Protein AF-A0A1E7YVI7-F1 (afdb_monomer_lite)

Structure (mmCIF, N/CA/C/O backbone):
data_AF-A0A1E7YVI7-F1
#
_entry.id   AF-A0A1E7YVI7-F1
#
loop_
_atom_site.group_PDB
_atom_site.id
_atom_site.type_symbol
_atom_site.label_atom_id
_atom_site.label_alt_id
_atom_site.label_comp_id
_atom_site.label_asym_id
_atom_site.label_entity_id
_atom_site.label_seq_id
_atom_site.pdbx_PDB_ins_code
_atom_site.Cartn_x
_atom_site.Cartn_y
_atom_site.Cartn_z
_atom_site.occupancy
_atom_site.B_iso_or_equiv
_atom_site.auth_seq_id
_atom_site.auth_comp_id
_atom_site.auth_asym_id
_atom_site.auth_atom_id
_atom_site.pdbx_PDB_model_num
ATOM 1 N N . MET A 1 1 ? -3.107 -11.768 -24.336 1.00 64.50 1 MET A N 1
ATOM 2 C CA . MET A 1 1 ? -2.352 -12.999 -24.014 1.00 64.50 1 MET A CA 1
ATOM 3 C C . MET A 1 1 ? -3.287 -14.171 -24.243 1.00 64.50 1 MET A C 1
ATOM 5 O O . MET A 1 1 ? -4.340 -14.156 -23.620 1.00 64.50 1 MET A O 1
ATOM 9 N N . PRO A 1 2 ? -2.963 -15.104 -25.150 1.00 76.56 2 PRO A N 1
ATOM 10 C CA . PRO A 1 2 ? -3.887 -16.166 -25.560 1.00 76.56 2 PRO A CA 1
ATOM 11 C C . PRO A 1 2 ? -4.373 -17.054 -24.401 1.00 76.56 2 PRO A C 1
ATOM 13 O O . PRO A 1 2 ? -5.551 -17.380 -24.363 1.00 76.56 2 PRO A O 1
ATOM 16 N N . ASP A 1 3 ? -3.514 -17.324 -23.408 1.00 84.25 3 ASP A N 1
ATOM 17 C CA . ASP A 1 3 ? -3.797 -18.271 -22.311 1.00 84.25 3 ASP A CA 1
ATOM 18 C C . ASP A 1 3 ? -3.861 -17.620 -20.913 1.00 84.25 3 ASP A C 1
ATOM 20 O O . ASP A 1 3 ? -3.671 -18.276 -19.890 1.00 84.25 3 ASP A O 1
ATOM 24 N N . SER A 1 4 ? -4.077 -16.302 -20.830 1.00 85.56 4 SER A N 1
ATOM 25 C CA . SER A 1 4 ? -4.129 -15.607 -19.535 1.00 85.56 4 SER A CA 1
ATOM 26 C C . SER A 1 4 ? -5.483 -15.808 -18.838 1.00 85.56 4 SER A C 1
ATOM 28 O O . SER A 1 4 ? -6.517 -15.550 -19.459 1.00 85.56 4 SER A O 1
ATOM 30 N N . PRO A 1 5 ? -5.515 -16.154 -17.533 1.00 85.56 5 PRO A N 1
ATOM 31 C CA . PRO A 1 5 ? -6.754 -16.146 -16.753 1.00 85.56 5 PRO A CA 1
ATOM 32 C C . PRO A 1 5 ? -7.253 -14.720 -16.469 1.00 85.56 5 PRO A C 1
ATOM 34 O O . PRO A 1 5 ? -8.422 -14.531 -16.138 1.00 85.56 5 PRO A O 1
ATOM 37 N N . LEU A 1 6 ? -6.378 -13.714 -16.592 1.00 86.00 6 LEU A N 1
ATOM 38 C CA . LEU A 1 6 ? -6.735 -12.306 -16.455 1.00 86.00 6 LEU A CA 1
ATOM 39 C C . LEU A 1 6 ? -7.431 -11.840 -17.730 1.00 86.00 6 LEU A C 1
ATOM 41 O O . LEU A 1 6 ? -6.841 -11.874 -18.814 1.00 86.00 6 LEU A O 1
ATOM 45 N N . ARG A 1 7 ? -8.682 -11.419 -17.563 1.00 81.88 7 ARG A N 1
ATOM 46 C CA . ARG A 1 7 ? -9.522 -10.821 -18.597 1.00 81.88 7 ARG A CA 1
ATOM 47 C C . ARG A 1 7 ? -9.542 -9.307 -18.403 1.00 81.88 7 ARG A C 1
ATOM 49 O O . ARG A 1 7 ? -9.374 -8.834 -17.283 1.00 81.88 7 ARG A O 1
ATOM 56 N N . ASP A 1 8 ? -9.755 -8.586 -19.497 1.00 84.62 8 ASP A N 1
ATOM 57 C CA . ASP A 1 8 ? -9.851 -7.124 -19.534 1.00 84.62 8 ASP A CA 1
ATOM 58 C C . ASP A 1 8 ? -8.563 -6.376 -19.138 1.00 84.62 8 ASP A C 1
ATOM 60 O O . ASP A 1 8 ? -7.468 -6.940 -19.053 1.00 84.62 8 ASP A O 1
ATOM 64 N N . SER A 1 9 ? -8.682 -5.055 -18.987 1.00 86.31 9 SER A N 1
ATOM 65 C CA . SER A 1 9 ? -7.582 -4.168 -18.612 1.00 86.31 9 SER A CA 1
ATOM 66 C C . SER A 1 9 ? -7.073 -4.472 -17.203 1.00 86.31 9 SER A C 1
ATOM 68 O O . SER A 1 9 ? -7.849 -4.593 -16.256 1.00 86.31 9 SER A O 1
ATOM 70 N N . ALA A 1 10 ? -5.749 -4.522 -17.044 1.00 86.88 10 ALA A N 1
ATOM 71 C CA . ALA A 1 10 ? -5.123 -4.737 -15.746 1.00 86.88 10 ALA A CA 1
ATOM 72 C C . ALA A 1 10 ? -5.455 -3.599 -14.764 1.00 86.88 10 ALA A C 1
ATOM 74 O O . ALA A 1 10 ? -5.274 -2.421 -15.071 1.00 86.88 10 ALA A O 1
ATOM 75 N N . ASN A 1 11 ? -5.901 -3.967 -13.563 1.00 88.81 11 ASN A N 1
ATOM 76 C CA . ASN A 1 11 ? -6.256 -3.046 -12.477 1.00 88.81 11 ASN A CA 1
ATOM 77 C C . ASN A 1 11 ? -5.358 -3.195 -11.234 1.00 88.81 11 ASN A C 1
ATOM 79 O O . ASN A 1 11 ? -5.405 -2.358 -10.334 1.00 88.81 11 ASN A O 1
ATOM 83 N N . ILE A 1 12 ? -4.537 -4.247 -11.180 1.00 89.69 12 ILE A N 1
ATOM 84 C CA . ILE A 1 12 ? -3.603 -4.538 -10.092 1.00 89.69 12 ILE A CA 1
ATOM 85 C C . ILE A 1 12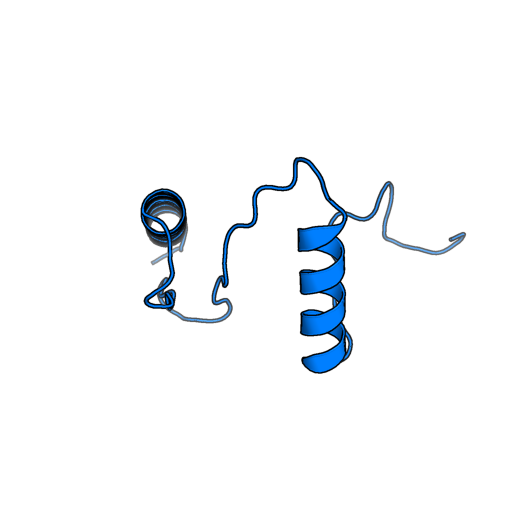 ? -2.227 -4.772 -10.695 1.00 89.69 12 ILE A C 1
ATOM 87 O O . ILE A 1 12 ? -2.062 -5.555 -11.629 1.00 89.69 12 ILE A O 1
ATOM 91 N N . LEU A 1 13 ? -1.233 -4.109 -10.117 1.00 91.50 13 LEU A N 1
ATOM 92 C CA . LEU A 1 13 ? 0.148 -4.209 -10.541 1.00 91.50 13 LEU A CA 1
ATOM 93 C C . LEU A 1 13 ? 0.998 -4.757 -9.388 1.00 91.50 13 LEU A C 1
ATOM 95 O O . LEU A 1 13 ? 1.212 -4.079 -8.384 1.00 91.50 13 LEU A O 1
ATOM 99 N N . ILE A 1 14 ? 1.467 -5.997 -9.536 1.00 93.00 14 ILE A N 1
ATOM 100 C CA . ILE A 1 14 ? 2.351 -6.666 -8.572 1.00 93.00 14 ILE A CA 1
ATOM 101 C C . ILE A 1 14 ? 3.797 -6.473 -9.022 1.00 93.00 14 ILE A C 1
ATOM 103 O O . ILE A 1 14 ? 4.123 -6.635 -10.195 1.00 93.00 14 ILE A O 1
ATOM 107 N N . MET A 1 15 ? 4.661 -6.111 -8.080 1.00 95.88 15 MET A N 1
ATOM 108 C CA . MET A 1 15 ? 6.050 -5.744 -8.339 1.00 95.88 15 MET A CA 1
ATOM 109 C C . MET A 1 15 ? 7.007 -6.840 -7.869 1.00 95.88 15 MET A C 1
ATOM 111 O O . MET A 1 15 ? 6.751 -7.437 -6.824 1.00 95.88 15 MET A O 1
ATOM 115 N N . PRO A 1 16 ? 8.120 -7.085 -8.586 1.00 96.94 16 PRO A N 1
ATOM 116 C CA . PRO A 1 16 ? 9.068 -8.143 -8.234 1.00 96.94 16 PRO A CA 1
ATOM 117 C C . PRO A 1 16 ? 9.903 -7.821 -6.985 1.00 96.94 16 PRO A C 1
ATOM 119 O O . PRO A 1 16 ? 10.374 -8.735 -6.317 1.00 96.94 16 PRO A O 1
ATOM 122 N N . ASN A 1 17 ? 10.108 -6.538 -6.671 1.00 97.00 17 ASN A N 1
ATOM 123 C CA . ASN A 1 17 ? 10.831 -6.071 -5.487 1.00 97.00 17 ASN A CA 1
ATOM 124 C C . ASN A 1 17 ? 10.392 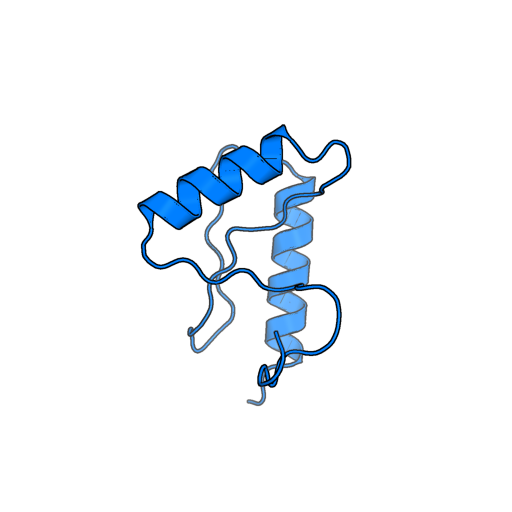-4.651 -5.080 1.00 97.00 17 ASN A C 1
ATOM 126 O O . ASN A 1 17 ? 9.575 -4.008 -5.751 1.00 97.00 17 ASN A O 1
ATOM 130 N N . VAL A 1 18 ? 10.928 -4.171 -3.954 1.00 95.25 18 VAL A N 1
ATOM 131 C CA . VAL A 1 18 ? 10.570 -2.875 -3.354 1.00 95.25 18 VAL A CA 1
ATOM 132 C C . VAL A 1 18 ? 11.061 -1.705 -4.209 1.00 95.25 18 VAL A C 1
ATOM 134 O O . VAL A 1 18 ? 10.376 -0.685 -4.311 1.00 95.25 18 VAL A O 1
ATOM 137 N N . GLU A 1 19 ? 12.209 -1.848 -4.866 1.00 97.31 19 GLU A N 1
ATOM 138 C CA . GLU A 1 19 ? 12.808 -0.823 -5.721 1.00 97.31 19 GLU A CA 1
ATOM 139 C C . GLU A 1 19 ? 11.946 -0.578 -6.964 1.00 97.31 19 GLU A C 1
ATOM 141 O O . GLU A 1 19 ? 11.545 0.560 -7.226 1.00 97.31 19 GLU A O 1
ATOM 146 N N . ALA A 1 20 ? 11.584 -1.647 -7.680 1.00 97.19 20 ALA A N 1
ATOM 147 C CA . ALA A 1 20 ? 10.683 -1.606 -8.828 1.00 97.19 20 ALA A CA 1
ATOM 148 C C . ALA A 1 20 ? 9.313 -1.045 -8.435 1.00 97.19 20 ALA A C 1
ATOM 150 O O . ALA A 1 20 ? 8.762 -0.210 -9.160 1.00 97.19 20 ALA A O 1
ATOM 151 N N . ALA A 1 21 ? 8.797 -1.425 -7.259 1.00 94.50 21 ALA A N 1
ATOM 152 C CA . ALA A 1 21 ? 7.547 -0.880 -6.743 1.00 94.50 21 ALA A CA 1
ATOM 153 C C . ALA A 1 21 ? 7.628 0.624 -6.502 1.00 94.50 21 ALA A C 1
ATOM 155 O O . ALA A 1 21 ? 6.734 1.367 -6.912 1.00 94.50 21 ALA A O 1
ATOM 156 N N . ARG A 1 22 ? 8.711 1.092 -5.878 1.00 92.19 22 ARG A N 1
ATOM 157 C CA . ARG A 1 22 ? 8.888 2.508 -5.558 1.00 92.19 22 ARG A CA 1
ATOM 158 C C . ARG A 1 22 ? 9.097 3.361 -6.807 1.00 92.19 22 ARG A C 1
ATOM 160 O O . ARG A 1 22 ? 8.525 4.448 -6.883 1.00 92.19 22 ARG A O 1
ATOM 167 N N . ILE A 1 23 ? 9.873 2.875 -7.779 1.00 94.88 23 ILE A N 1
ATOM 168 C CA . ILE A 1 23 ? 10.068 3.551 -9.071 1.00 94.88 23 ILE A CA 1
ATOM 169 C C . ILE A 1 23 ? 8.732 3.646 -9.809 1.00 94.88 23 ILE A C 1
ATOM 171 O O . ILE A 1 23 ? 8.301 4.750 -10.135 1.00 94.88 23 ILE A O 1
ATOM 175 N N . SER A 1 24 ? 8.039 2.519 -9.995 1.00 94.06 24 SER A N 1
ATOM 176 C CA . SER A 1 24 ? 6.761 2.475 -10.720 1.00 94.06 24 SER A CA 1
ATOM 177 C C . SER A 1 24 ? 5.701 3.357 -10.060 1.00 94.06 24 SER A C 1
ATOM 179 O O . SER A 1 24 ? 5.033 4.132 -10.738 1.00 94.06 24 SER A O 1
ATOM 181 N N . TYR A 1 25 ? 5.594 3.315 -8.728 1.00 90.94 25 TYR A N 1
ATOM 182 C CA . TYR A 1 25 ? 4.691 4.179 -7.967 1.00 90.94 25 TYR A CA 1
ATOM 183 C C . TYR A 1 25 ? 4.979 5.667 -8.199 1.00 90.94 25 TYR A C 1
ATOM 185 O O . TYR A 1 25 ? 4.055 6.439 -8.454 1.00 90.94 25 TYR A O 1
ATOM 193 N N . ASN A 1 26 ? 6.248 6.083 -8.131 1.00 90.50 26 ASN A N 1
ATOM 194 C CA . ASN A 1 26 ? 6.612 7.483 -8.344 1.00 90.50 26 ASN A CA 1
ATOM 195 C C . ASN A 1 26 ? 6.361 7.920 -9.793 1.00 90.50 26 ASN A C 1
ATOM 197 O O . ASN A 1 26 ? 5.849 9.017 -10.006 1.00 90.50 26 ASN A O 1
ATOM 201 N N . LEU A 1 27 ? 6.668 7.062 -10.771 1.00 92.19 27 LEU A N 1
ATO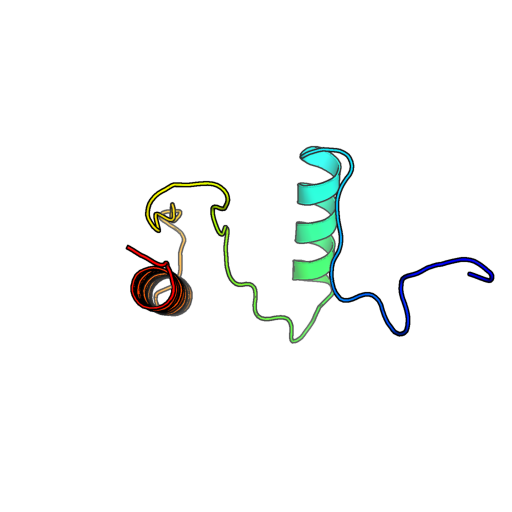M 202 C CA . LEU A 1 27 ? 6.380 7.326 -12.181 1.00 92.19 27 LEU A CA 1
ATOM 203 C C . LEU A 1 27 ? 4.882 7.524 -12.408 1.00 92.19 27 LEU A C 1
ATOM 205 O O . LEU A 1 27 ? 4.489 8.533 -12.989 1.00 92.19 27 LEU A O 1
ATOM 209 N N . LEU A 1 28 ? 4.039 6.618 -11.903 1.00 90.31 28 LEU A N 1
ATOM 210 C CA . LEU A 1 28 ? 2.582 6.728 -12.016 1.00 90.31 28 LEU A CA 1
ATOM 211 C C . LEU A 1 28 ? 2.051 7.976 -11.313 1.00 90.31 28 LEU A C 1
ATOM 213 O O . LEU A 1 28 ? 1.206 8.674 -11.864 1.00 90.31 28 LEU A O 1
ATOM 217 N N . ARG A 1 29 ? 2.580 8.297 -10.129 1.00 86.44 29 ARG A N 1
ATOM 218 C CA . ARG A 1 29 ? 2.187 9.485 -9.363 1.00 86.44 29 ARG A CA 1
ATOM 219 C C . ARG A 1 29 ? 2.479 10.796 -10.096 1.00 86.44 29 ARG A C 1
ATOM 221 O O . ARG A 1 29 ? 1.739 11.752 -9.905 1.00 86.44 29 ARG A O 1
ATOM 228 N N . VAL A 1 30 ? 3.562 10.859 -10.870 1.00 87.12 30 VAL A N 1
ATOM 229 C CA . VAL A 1 30 ? 3.947 12.064 -11.627 1.00 87.12 30 VAL A CA 1
ATOM 230 C C . VAL A 1 30 ? 3.270 12.111 -12.998 1.00 87.12 30 VAL A C 1
ATOM 232 O O . VAL A 1 30 ? 2.883 13.183 -13.446 1.00 87.12 30 VAL A O 1
ATOM 235 N N . SER A 1 31 ? 3.129 10.964 -13.666 1.00 86.81 31 SER A N 1
ATOM 236 C CA . SER A 1 31 ? 2.554 10.880 -15.017 1.00 86.81 31 SER A CA 1
ATOM 237 C C . SER A 1 31 ? 1.024 10.903 -15.044 1.00 86.81 31 SER A C 1
ATOM 239 O O . SER A 1 31 ? 0.447 11.300 -16.052 1.00 86.81 31 SER A O 1
ATOM 241 N N . SER A 1 32 ? 0.357 10.507 -13.956 1.00 81.88 32 SER A N 1
ATOM 242 C CA . SER A 1 32 ? -1.106 10.538 -13.867 1.00 81.88 32 SER A CA 1
ATOM 243 C C . SER A 1 32 ? -1.575 11.927 -13.433 1.00 81.88 32 SER A C 1
ATOM 245 O O . SER A 1 32 ? -1.454 12.273 -12.259 1.00 81.88 32 SER A O 1
ATOM 247 N N . SER A 1 33 ? -2.143 12.705 -14.358 1.00 65.75 33 SER A N 1
ATOM 248 C CA . SER A 1 33 ? -2.667 14.057 -14.093 1.00 65.75 33 SER A CA 1
ATOM 249 C C . SER A 1 33 ? -3.771 14.081 -13.031 1.00 65.75 33 SER A C 1
ATOM 251 O O . SER A 1 33 ? -3.802 14.981 -12.196 1.00 65.75 33 SER A O 1
ATOM 253 N N . ASP A 1 34 ? -4.636 13.063 -13.030 1.00 74.94 34 ASP A N 1
ATOM 254 C CA . ASP A 1 34 ? -5.862 13.021 -12.215 1.00 74.94 34 ASP A CA 1
ATOM 255 C C . ASP A 1 34 ? -5.851 11.913 -11.145 1.00 74.94 34 ASP A C 1
ATOM 257 O O . ASP A 1 34 ? -6.840 11.668 -10.449 1.00 74.94 34 ASP A O 1
ATOM 261 N N . GLY A 1 35 ? -4.722 11.214 -10.993 1.00 71.50 35 GLY A N 1
ATOM 262 C CA . GLY A 1 35 ? -4.593 10.081 -10.081 1.00 71.50 35 GLY A CA 1
ATOM 263 C C . GLY A 1 35 ? -4.510 10.511 -8.614 1.00 71.50 35 GLY A C 1
ATOM 264 O O . GLY A 1 35 ? -3.458 10.936 -8.136 1.00 71.50 35 GLY A O 1
ATOM 265 N N . VAL A 1 36 ? -5.589 10.335 -7.843 1.00 77.69 36 VAL A N 1
ATOM 266 C CA . VAL A 1 36 ? -5.540 10.541 -6.385 1.00 77.69 36 VAL A CA 1
ATOM 267 C C . VAL A 1 36 ? -4.805 9.380 -5.724 1.00 77.69 36 VAL A C 1
ATOM 269 O O . VAL A 1 36 ? -5.288 8.252 -5.670 1.00 77.69 36 VAL A O 1
ATOM 272 N N . THR A 1 37 ? -3.637 9.665 -5.154 1.00 79.94 37 THR A N 1
ATOM 273 C CA . THR A 1 37 ? -2.862 8.653 -4.435 1.00 79.94 37 THR A CA 1
ATOM 274 C C . THR A 1 37 ? -3.380 8.446 -3.007 1.00 79.94 37 THR A C 1
ATOM 276 O O . THR A 1 37 ? -3.321 9.359 -2.179 1.00 79.94 37 THR A O 1
ATOM 279 N N . VAL A 1 38 ? -3.813 7.225 -2.686 1.00 82.12 38 VAL A N 1
ATOM 280 C CA . VAL A 1 38 ? -4.184 6.796 -1.324 1.00 82.12 38 VAL A CA 1
ATOM 281 C C . VAL A 1 38 ? -3.202 5.729 -0.843 1.00 82.12 38 VAL A C 1
ATOM 283 O O . VAL A 1 38 ? -2.872 4.806 -1.579 1.00 82.12 38 VAL A O 1
ATOM 286 N N . GLY A 1 39 ? -2.713 5.864 0.391 1.00 80.56 39 GLY A N 1
ATOM 287 C CA . GLY A 1 39 ? -1.727 4.960 0.988 1.00 80.56 39 GLY A CA 1
ATOM 288 C C . GLY A 1 39 ? -0.492 5.682 1.537 1.00 80.56 39 GLY A C 1
ATOM 289 O O . GLY A 1 39 ? -0.450 6.919 1.504 1.00 80.56 39 GLY A O 1
ATOM 290 N N . PRO A 1 40 ? 0.516 4.939 2.029 1.00 86.75 40 PRO A N 1
ATOM 291 C CA . PRO A 1 40 ? 0.641 3.474 1.976 1.00 86.75 40 PRO A CA 1
ATOM 292 C C . PRO A 1 40 ? -0.391 2.743 2.851 1.00 86.75 40 PRO A C 1
ATOM 294 O O . PRO A 1 40 ? -0.711 3.188 3.951 1.00 86.75 40 PRO A O 1
ATOM 297 N N . VAL A 1 41 ? -0.921 1.620 2.354 1.00 89.44 41 VAL A N 1
ATOM 298 C CA . VAL A 1 41 ? -1.886 0.773 3.074 1.00 89.44 41 VAL A CA 1
ATOM 299 C C . VAL A 1 41 ? -1.187 -0.510 3.505 1.00 89.44 41 VAL A C 1
ATOM 301 O O . VAL A 1 41 ? -0.710 -1.270 2.667 1.00 89.44 41 VAL A O 1
ATOM 304 N N . LEU A 1 42 ? -1.153 -0.767 4.810 1.00 89.12 42 LEU A N 1
ATOM 305 C CA . LEU A 1 42 ? -0.650 -2.035 5.338 1.00 89.12 42 LEU A CA 1
ATOM 306 C C . LEU A 1 42 ? -1.687 -3.150 5.140 1.00 89.12 42 LEU A C 1
ATOM 308 O O . LEU A 1 42 ? -2.897 -2.939 5.287 1.00 89.12 42 LEU A O 1
ATOM 312 N N . MET A 1 43 ? -1.197 -4.338 4.796 1.00 88.12 43 MET A N 1
ATOM 313 C CA . MET A 1 43 ? -1.982 -5.552 4.558 1.00 88.12 43 MET A CA 1
ATOM 314 C C . MET A 1 43 ? -1.346 -6.733 5.303 1.00 88.12 43 MET A C 1
ATOM 316 O O . MET A 1 43 ? -0.161 -6.684 5.620 1.00 88.12 43 MET A O 1
ATOM 320 N N . GLY A 1 44 ? -2.131 -7.777 5.593 1.00 86.31 44 GLY A N 1
ATOM 321 C CA . GLY A 1 44 ? -1.651 -8.991 6.277 1.00 86.31 44 GLY A CA 1
ATOM 322 C C . GLY A 1 44 ? -1.577 -8.905 7.808 1.00 86.31 44 GLY A C 1
ATOM 323 O O . GLY A 1 44 ? -0.988 -9.768 8.445 1.00 86.31 44 GLY A O 1
ATOM 324 N N . ILE A 1 45 ? -2.166 -7.871 8.407 1.00 87.06 45 ILE A N 1
ATOM 325 C CA . ILE A 1 45 ? -2.210 -7.648 9.859 1.00 87.06 45 ILE A CA 1
ATOM 326 C C . ILE A 1 45 ? -3.551 -8.101 10.448 1.00 87.06 45 ILE A C 1
ATOM 328 O O . ILE A 1 45 ? -4.585 -7.958 9.800 1.00 87.06 45 ILE A O 1
ATOM 332 N N . ALA A 1 46 ? -3.542 -8.599 11.690 1.00 87.50 46 ALA A N 1
ATOM 333 C CA . ALA A 1 46 ? -4.742 -9.114 12.365 1.00 87.50 46 ALA A CA 1
ATOM 334 C C . ALA A 1 46 ? -5.796 -8.034 12.674 1.00 87.50 46 ALA A C 1
ATOM 336 O O . ALA A 1 46 ? -6.985 -8.322 12.745 1.00 87.50 46 ALA A O 1
ATOM 337 N N . LYS A 1 47 ? -5.369 -6.780 12.864 1.00 87.62 47 LYS A N 1
ATOM 338 C CA . LYS A 1 47 ? -6.247 -5.619 13.078 1.00 87.62 47 LYS A CA 1
ATOM 339 C C . LYS A 1 47 ? -5.822 -4.475 12.158 1.00 87.62 47 LYS A C 1
ATOM 341 O O . LYS A 1 47 ? -4.630 -4.366 11.878 1.00 87.62 47 LYS A O 1
ATOM 346 N N . PRO A 1 48 ? -6.741 -3.611 11.695 1.00 89.19 48 PRO A N 1
ATOM 347 C CA . PRO A 1 48 ? -6.412 -2.533 10.768 1.00 89.19 48 PRO A CA 1
ATOM 348 C C . PRO A 1 48 ? -5.547 -1.460 11.440 1.00 89.19 48 PRO A C 1
ATOM 350 O O . PRO A 1 48 ? -5.994 -0.726 12.315 1.00 89.19 48 PRO A O 1
ATOM 353 N N . VAL A 1 49 ? -4.297 -1.364 10.995 1.00 89.88 49 VAL A N 1
ATOM 354 C CA . VAL A 1 49 ? -3.301 -0.381 11.432 1.00 89.88 49 VAL A CA 1
ATOM 355 C C . VAL A 1 49 ? -2.601 0.167 10.196 1.00 89.88 49 VAL A C 1
ATOM 357 O O . VAL A 1 49 ? -2.203 -0.594 9.313 1.00 89.88 49 VAL A O 1
ATOM 360 N N . HIS A 1 50 ? -2.438 1.486 10.115 1.00 91.25 50 HIS A N 1
ATOM 361 C CA . HIS A 1 50 ? -1.764 2.158 9.005 1.00 91.25 50 HIS A CA 1
ATOM 362 C C . HIS A 1 50 ? -0.784 3.205 9.534 1.00 91.25 50 HIS A C 1
ATOM 364 O O . HIS A 1 50 ? -1.094 3.924 10.481 1.00 91.25 50 HIS A O 1
ATOM 370 N N . VAL A 1 51 ? 0.395 3.289 8.915 1.00 90.19 51 VAL A N 1
ATOM 371 C CA . VAL A 1 51 ? 1.445 4.241 9.297 1.00 90.19 51 VAL A CA 1
ATOM 372 C C . VAL A 1 51 ? 1.417 5.423 8.339 1.00 90.19 51 VAL A C 1
ATOM 374 O O . VAL A 1 51 ? 1.518 5.256 7.122 1.00 90.19 51 VAL A O 1
ATOM 377 N N . LEU A 1 52 ? 1.284 6.624 8.899 1.00 88.94 52 LEU A N 1
ATOM 378 C CA . LEU A 1 52 ? 1.300 7.878 8.155 1.00 88.94 52 LEU A CA 1
ATOM 379 C C . LEU A 1 52 ? 2.646 8.578 8.321 1.00 88.94 52 LEU A C 1
ATOM 381 O O . LEU A 1 52 ? 3.279 8.511 9.370 1.00 88.94 52 LEU A O 1
ATOM 385 N N . THR A 1 53 ? 3.066 9.295 7.283 1.00 86.62 53 THR A N 1
ATOM 386 C CA . THR A 1 53 ? 4.244 10.167 7.345 1.00 86.62 53 THR A CA 1
ATOM 387 C C . THR A 1 53 ? 3.850 11.558 7.853 1.00 86.62 53 THR A C 1
ATOM 389 O O . THR A 1 53 ? 2.763 12.013 7.486 1.00 86.62 53 THR A O 1
ATOM 392 N N . PRO A 1 54 ? 4.720 12.293 8.573 1.00 83.94 54 PRO A N 1
ATOM 393 C CA . PRO A 1 54 ? 4.419 13.649 9.058 1.00 83.94 54 PRO A CA 1
ATOM 394 C C . PRO A 1 54 ? 4.022 14.645 7.957 1.00 83.94 54 PRO A C 1
ATOM 396 O O . PRO A 1 54 ? 3.227 15.544 8.183 1.00 83.94 54 PRO A O 1
ATOM 399 N N . ILE A 1 55 ? 4.509 14.438 6.731 1.00 86.31 55 ILE A N 1
ATOM 400 C CA . ILE A 1 55 ? 4.181 15.246 5.545 1.00 86.31 55 ILE A CA 1
ATOM 401 C C . ILE A 1 55 ? 2.794 14.943 4.936 1.00 86.31 55 ILE A C 1
ATOM 403 O O . ILE A 1 55 ? 2.511 15.326 3.801 1.00 86.31 55 ILE A O 1
ATOM 407 N N . SER A 1 56 ? 1.939 14.182 5.626 1.00 85.62 56 SER A N 1
ATOM 408 C CA . SER A 1 56 ? 0.617 13.809 5.109 1.00 85.62 56 SER A CA 1
ATOM 409 C C . SER A 1 56 ? -0.349 14.988 5.170 1.00 85.62 56 SER A C 1
ATOM 411 O O . SER A 1 56 ? -0.501 15.626 6.205 1.00 85.62 56 SER A O 1
ATOM 413 N N . SER A 1 57 ? -1.061 15.239 4.072 1.00 88.25 57 SER A N 1
A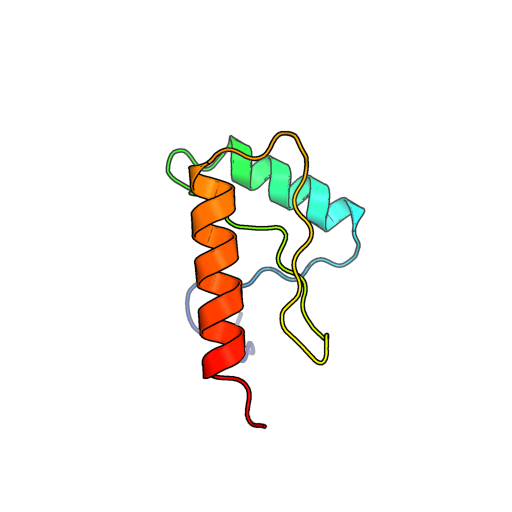TOM 414 C CA . SER A 1 57 ? -2.136 16.232 4.054 1.00 88.25 57 SER A CA 1
ATOM 415 C C . SER A 1 57 ? -3.337 15.777 4.887 1.00 88.25 57 SER A C 1
ATOM 417 O O . SER A 1 57 ? -3.570 14.578 5.060 1.00 88.25 57 SER A O 1
ATOM 419 N N . VAL A 1 58 ? -4.168 16.729 5.323 1.00 90.94 58 VAL A N 1
ATOM 420 C CA . VAL A 1 58 ? -5.432 16.443 6.031 1.00 90.94 58 VAL A CA 1
ATOM 421 C C . VAL A 1 58 ? -6.306 15.470 5.235 1.00 90.94 58 VAL A C 1
ATOM 423 O O . VAL A 1 58 ? -6.802 14.490 5.782 1.00 90.94 58 VAL A O 1
ATOM 426 N N . ARG A 1 59 ? -6.416 15.667 3.914 1.00 88.75 59 ARG A N 1
ATOM 427 C CA . ARG A 1 59 ? -7.163 14.763 3.025 1.00 88.75 59 ARG A CA 1
ATOM 428 C C . ARG A 1 59 ? -6.633 13.328 3.076 1.00 88.75 59 ARG A C 1
ATOM 430 O O . ARG A 1 59 ? -7.421 12.388 3.110 1.00 88.75 59 ARG A O 1
ATOM 437 N N . ARG A 1 60 ? -5.307 13.147 3.108 1.00 87.75 60 ARG A N 1
ATOM 438 C CA . ARG A 1 60 ? -4.694 11.818 3.239 1.00 87.75 60 ARG A CA 1
ATOM 439 C C . ARG A 1 60 ? -5.034 11.188 4.589 1.00 87.75 60 ARG A C 1
ATOM 441 O O . ARG A 1 60 ? -5.370 10.010 4.615 1.00 87.75 60 ARG A O 1
ATOM 448 N N . ILE A 1 61 ? -4.979 11.957 5.676 1.00 90.62 61 ILE A N 1
ATOM 449 C CA . ILE A 1 61 ? -5.317 11.470 7.022 1.00 90.62 61 ILE A CA 1
ATOM 450 C C . ILE A 1 61 ? -6.768 10.978 7.054 1.00 90.62 61 ILE A C 1
ATOM 452 O O . ILE A 1 61 ? -7.008 9.827 7.408 1.00 90.62 61 ILE A O 1
ATOM 456 N N . VAL A 1 62 ? -7.719 11.804 6.603 1.00 92.00 62 VAL A N 1
ATOM 457 C CA . VAL A 1 62 ? -9.150 11.452 6.582 1.00 92.00 62 VAL A CA 1
ATOM 458 C C . VAL A 1 62 ? -9.398 10.193 5.748 1.00 92.00 62 VAL A C 1
ATOM 460 O O . VAL A 1 62 ? -10.030 9.257 6.233 1.00 92.00 62 VAL A O 1
ATOM 463 N N . ASN A 1 63 ? -8.834 10.113 4.539 1.00 91.12 63 ASN A N 1
ATOM 464 C CA . ASN A 1 63 ? -8.990 8.934 3.682 1.00 91.12 63 ASN A CA 1
ATOM 465 C C . ASN A 1 63 ? -8.456 7.652 4.341 1.00 91.12 63 ASN A C 1
ATOM 467 O O . ASN A 1 63 ? -9.065 6.590 4.221 1.00 91.12 63 ASN A O 1
ATOM 471 N N . MET A 1 64 ? -7.327 7.740 5.047 1.00 91.69 64 MET A N 1
ATOM 472 C C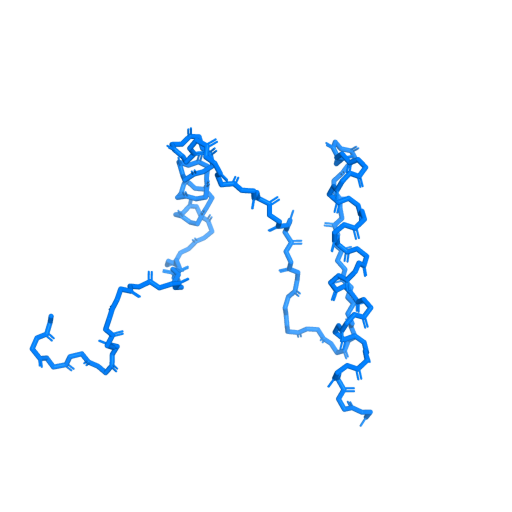A . MET A 1 64 ? -6.718 6.584 5.707 1.00 91.69 64 MET A CA 1
ATOM 473 C C . MET A 1 64 ? -7.486 6.148 6.959 1.00 91.69 64 MET A C 1
ATOM 475 O O . MET A 1 64 ? -7.566 4.949 7.224 1.00 91.69 64 MET A O 1
ATOM 479 N N . VAL A 1 65 ? -8.099 7.089 7.687 1.00 92.00 65 VAL A N 1
ATOM 480 C CA . VAL A 1 65 ? -9.015 6.779 8.798 1.00 92.00 65 VAL A CA 1
ATOM 481 C C . VAL A 1 65 ? -10.253 6.054 8.280 1.00 92.00 65 VAL A C 1
ATOM 483 O O . VAL A 1 65 ? -10.599 5.000 8.810 1.00 92.00 65 VAL A O 1
ATOM 486 N N . VAL A 1 66 ? -10.878 6.558 7.211 1.00 92.25 66 VAL A N 1
ATOM 487 C CA . VAL A 1 66 ? -12.040 5.901 6.586 1.00 92.25 66 VAL A CA 1
ATOM 488 C C . VAL A 1 66 ? -11.688 4.470 6.177 1.00 92.25 66 VAL A C 1
ATOM 490 O O . VAL A 1 66 ? -12.420 3.537 6.501 1.00 92.25 66 VAL A O 1
ATOM 493 N N . LEU A 1 67 ? -10.531 4.276 5.539 1.00 90.31 67 LEU A N 1
ATOM 494 C CA . LEU A 1 67 ? -10.081 2.951 5.117 1.00 90.31 67 LEU A CA 1
ATOM 495 C C . LEU A 1 67 ? -9.848 1.997 6.304 1.00 90.31 67 LEU A C 1
ATOM 497 O O . LEU A 1 67 ? -10.192 0.818 6.214 1.00 90.31 67 LEU A O 1
ATOM 501 N N . ALA A 1 68 ? -9.309 2.492 7.423 1.00 91.12 68 ALA A N 1
ATOM 502 C CA . ALA A 1 68 ? -9.117 1.696 8.636 1.00 91.12 68 ALA A CA 1
ATOM 503 C C . ALA A 1 68 ? -10.450 1.296 9.295 1.00 91.12 68 ALA A C 1
ATOM 505 O O . ALA A 1 68 ? -10.614 0.137 9.679 1.00 91.12 68 ALA A O 1
ATOM 506 N N . VAL A 1 69 ? -11.408 2.226 9.384 1.00 92.81 69 VAL A N 1
ATOM 507 C CA . VAL A 1 69 ? -12.733 1.984 9.985 1.00 92.81 69 VAL A CA 1
ATOM 508 C C . VAL A 1 69 ? -13.523 0.960 9.175 1.00 92.81 69 VAL A C 1
ATOM 510 O O . VAL A 1 69 ? -14.028 -0.005 9.745 1.00 92.81 69 VAL A O 1
ATOM 513 N N . VAL A 1 70 ? -13.574 1.110 7.849 1.00 91.75 70 VAL A N 1
ATOM 514 C CA . VAL A 1 70 ? -14.287 0.162 6.976 1.00 91.75 70 VAL A CA 1
ATOM 515 C C . VAL A 1 70 ? -13.683 -1.240 7.086 1.00 91.75 70 VAL A C 1
ATOM 517 O O . VAL A 1 70 ? -14.415 -2.225 7.201 1.00 91.75 70 VAL A O 1
ATOM 520 N N . LYS A 1 71 ? -12.346 -1.349 7.127 1.00 87.62 71 LYS A N 1
ATOM 521 C CA . LYS A 1 71 ? -11.676 -2.637 7.362 1.00 87.62 71 LYS A CA 1
ATOM 522 C C . LYS A 1 71 ? -12.024 -3.234 8.726 1.00 87.62 71 LYS A C 1
ATOM 524 O O . LYS A 1 71 ? -12.232 -4.438 8.798 1.00 87.62 71 LYS A O 1
ATOM 529 N N . ALA A 1 72 ? -12.114 -2.422 9.780 1.00 88.94 72 ALA A N 1
ATOM 530 C CA . ALA A 1 72 ? -12.493 -2.892 11.115 1.00 88.94 72 ALA A CA 1
ATOM 531 C C . ALA A 1 72 ? -13.937 -3.411 11.167 1.00 88.94 72 ALA A C 1
ATOM 533 O O . ALA A 1 72 ? -14.207 -4.376 11.868 1.00 88.94 72 ALA A O 1
ATOM 534 N N . GLN A 1 73 ? -14.850 -2.782 10.422 1.00 91.06 73 GLN A N 1
ATOM 535 C CA . GLN A 1 73 ? -16.259 -3.184 10.353 1.00 91.06 73 GLN A CA 1
ATOM 536 C C . GLN A 1 73 ? -16.483 -4.448 9.515 1.00 91.06 73 GLN A C 1
ATOM 538 O O . GLN A 1 73 ? -17.416 -5.197 9.779 1.00 91.06 73 GLN A O 1
ATOM 543 N N . THR A 1 74 ? -15.653 -4.665 8.491 1.00 84.88 74 THR A N 1
ATOM 544 C CA . THR A 1 74 ? -15.820 -5.774 7.535 1.00 84.88 74 THR A CA 1
ATOM 545 C C . THR A 1 74 ? -15.015 -7.015 7.930 1.00 84.88 74 THR A C 1
ATOM 547 O O . THR A 1 74 ? -15.302 -8.110 7.453 1.00 84.88 74 THR A O 1
ATOM 550 N N . ALA A 1 75 ? -13.992 -6.869 8.778 1.00 71.62 75 ALA A N 1
ATOM 551 C CA . ALA A 1 75 ? -13.230 -8.006 9.277 1.00 71.62 75 ALA A CA 1
ATOM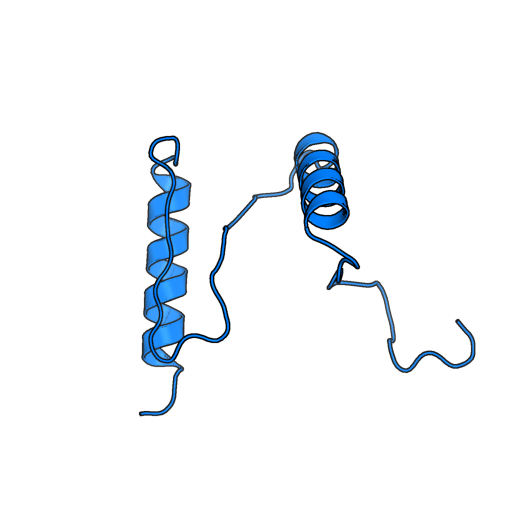 552 C C . ALA A 1 75 ? -14.125 -8.870 10.190 1.00 71.62 75 ALA A C 1
ATOM 554 O O . ALA A 1 75 ? -14.677 -8.336 11.155 1.00 71.62 75 ALA A O 1
ATOM 555 N N . PRO A 1 76 ? -14.289 -10.177 9.905 1.00 57.12 76 PRO A N 1
ATOM 556 C CA . PRO A 1 76 ? -14.987 -11.072 10.819 1.00 57.12 76 PRO A CA 1
ATOM 557 C C . PRO A 1 76 ? -14.219 -11.134 12.147 1.00 57.12 76 PRO A C 1
ATOM 559 O O . PRO A 1 76 ? -12.985 -11.137 12.143 1.00 57.12 76 PRO A O 1
ATOM 562 N N . LEU A 1 77 ? -14.965 -11.111 13.257 1.00 55.47 77 LEU A N 1
ATOM 563 C CA . LEU A 1 77 ? -14.440 -11.213 14.625 1.00 55.47 77 LEU A CA 1
ATOM 564 C C . LEU A 1 77 ? -13.641 -12.502 14.841 1.00 55.47 77 LEU A C 1
ATOM 566 O O . LEU A 1 77 ? -14.093 -13.559 14.343 1.00 55.47 77 LEU A O 1
#

Secondary structure (DSSP, 8-state):
-TT-S--SS------SSHHHHHHHHHHHHHH-SS---------S-SS---PPPTT--HHHHHHHHHHHHHHHHHS--

Radius of gyration: 15.55 Å; chains: 1; bounding box: 29×35×40 Å

pLDDT: mean 86.77, std 8.11, range [55.47, 97.31]

Organism: NCBI:txid252393

Sequence (77 aa):
MPDSPLRDSANILIMPNVEAARISYNLLRVSSSDGVTVGPVLMGIAKPVHVLTPISSVRRIVNMVVLAVVKAQTAPL

InterPro domains:
  IPR002505 Phosphate acetyl/butaryl transferase [PF01515] (1-69)
  IPR042112 Phosphate acetyltransferase, domain 2 [G3DSA:3.40.50.10750] (1-47)
  IPR042113 Phosphate acetyltransferase, domain 1 [G3DSA:3.40.50.10950] (48-72)

Foldseek 3Di:
DVPDPDDDDDPDDDDPDPVRVVVVVVCCVVPPPPDDDADPADDDDPAGDGDDDPPDDPVNVVRSVVVRVVCRVPDDD